Protein AF-A0A933IRF7-F1 (afdb_monomer)

Structure (mmCIF, N/CA/C/O backbone):
data_AF-A0A933IRF7-F1
#
_entry.id   AF-A0A933IRF7-F1
#
loop_
_atom_site.group_PDB
_atom_site.id
_atom_site.type_symbol
_atom_site.label_atom_id
_atom_site.label_alt_id
_atom_site.label_comp_id
_atom_site.label_asym_id
_atom_site.label_entity_id
_atom_site.label_seq_id
_atom_site.pdbx_PDB_ins_code
_atom_site.Cartn_x
_atom_site.Cartn_y
_atom_site.Cartn_z
_atom_site.occupancy
_atom_site.B_iso_or_equiv
_atom_site.auth_seq_id
_atom_site.auth_comp_id
_atom_site.auth_asym_id
_atom_site.auth_atom_id
_atom_site.pdbx_PDB_model_num
ATOM 1 N N . MET A 1 1 ? -14.122 -4.511 31.474 1.00 43.62 1 MET A N 1
ATOM 2 C CA . MET A 1 1 ? -14.070 -3.655 30.274 1.00 43.62 1 MET A CA 1
ATOM 3 C C . MET A 1 1 ? -13.936 -4.598 29.098 1.00 43.62 1 MET A C 1
ATOM 5 O O . MET A 1 1 ? -12.904 -5.241 28.973 1.00 43.62 1 MET A O 1
ATOM 9 N N . THR A 1 2 ? -15.027 -4.830 28.376 1.00 55.56 2 THR A N 1
ATOM 10 C CA . THR A 1 2 ? -15.056 -5.696 27.192 1.00 55.56 2 THR A CA 1
ATOM 11 C C . THR A 1 2 ? -14.730 -4.839 25.985 1.00 55.56 2 THR A C 1
ATOM 13 O O . THR A 1 2 ? -15.287 -3.754 25.856 1.00 55.56 2 THR A O 1
ATOM 16 N N . VAL A 1 3 ? -13.803 -5.293 25.151 1.00 59.09 3 VAL A N 1
ATOM 17 C CA . VAL A 1 3 ? -13.481 -4.604 23.903 1.00 59.09 3 VAL A CA 1
ATOM 18 C C . VAL A 1 3 ? -14.556 -4.977 22.880 1.00 59.09 3 VAL A C 1
ATOM 20 O O . VAL A 1 3 ? -14.909 -6.154 22.777 1.00 59.09 3 VAL A O 1
ATOM 23 N N . ASP A 1 4 ? -15.135 -3.981 22.210 1.00 60.72 4 ASP A N 1
ATOM 24 C CA . ASP A 1 4 ? -16.190 -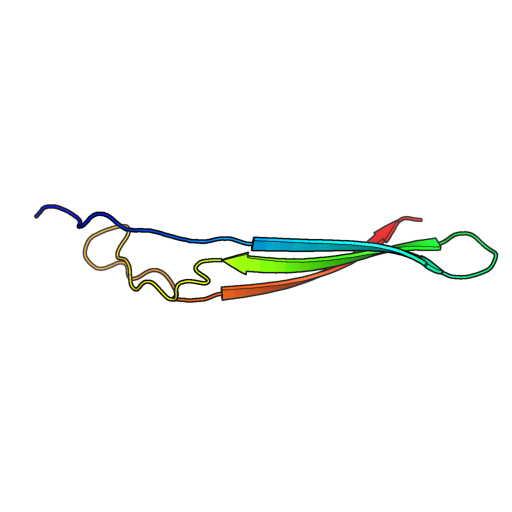4.178 21.212 1.00 60.72 4 ASP A CA 1
ATOM 25 C C . ASP A 1 4 ? -15.663 -4.960 19.997 1.00 60.72 4 ASP A C 1
ATOM 27 O O . ASP A 1 4 ? -14.480 -4.912 19.665 1.00 60.72 4 ASP A O 1
ATOM 31 N N . GLY A 1 5 ? -16.527 -5.725 19.333 1.00 63.69 5 GLY A N 1
ATOM 32 C CA . GLY A 1 5 ? -16.138 -6.429 18.112 1.00 63.69 5 GLY A CA 1
ATOM 33 C C . GLY A 1 5 ? -15.863 -5.428 16.990 1.00 63.69 5 GLY A C 1
ATOM 34 O O . GLY A 1 5 ? -16.691 -4.565 16.719 1.00 63.69 5 GLY A O 1
ATOM 35 N N . 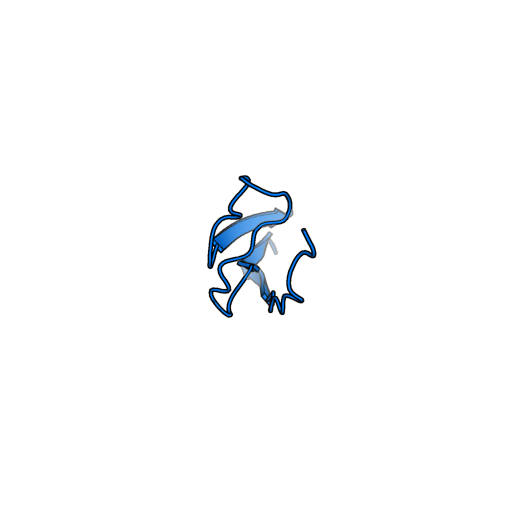TYR A 1 6 ? -14.725 -5.554 16.314 1.00 67.75 6 TYR A N 1
ATOM 36 C CA . TYR A 1 6 ? -14.348 -4.682 15.204 1.00 67.75 6 TYR A CA 1
ATOM 37 C C . TYR A 1 6 ? -14.329 -5.435 13.881 1.00 67.75 6 TYR A C 1
ATOM 39 O O . TYR A 1 6 ? -14.027 -6.627 13.821 1.00 67.75 6 TYR A O 1
ATOM 47 N N . PHE A 1 7 ? -14.634 -4.717 12.805 1.00 69.12 7 PHE A N 1
ATOM 48 C CA . PHE A 1 7 ? -14.598 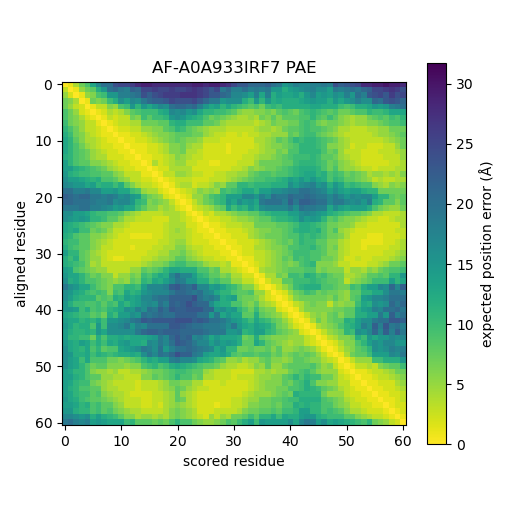-5.241 11.449 1.00 69.12 7 PHE A CA 1
ATOM 49 C C . PHE A 1 7 ? -13.656 -4.384 10.612 1.00 69.12 7 PHE A C 1
ATOM 51 O O . PHE A 1 7 ? -13.936 -3.217 10.350 1.00 69.12 7 PHE A O 1
ATOM 58 N N . LEU A 1 8 ? -12.528 -4.966 10.209 1.00 77.38 8 LEU A N 1
ATOM 59 C CA . LEU A 1 8 ? -11.550 -4.309 9.349 1.00 77.38 8 LEU A CA 1
ATOM 60 C C . LEU A 1 8 ? -11.590 -4.929 7.956 1.00 77.38 8 LEU A C 1
ATOM 62 O O . LEU A 1 8 ? -11.504 -6.148 7.801 1.00 77.38 8 LEU A O 1
ATOM 66 N N . VAL A 1 9 ? -11.652 -4.069 6.941 1.00 81.38 9 VAL A N 1
ATOM 67 C CA . VAL A 1 9 ? -11.424 -4.460 5.548 1.00 81.38 9 VAL A CA 1
ATOM 68 C C . VAL A 1 9 ? -10.047 -3.979 5.131 1.00 81.38 9 VAL A C 1
ATOM 70 O O . VAL A 1 9 ? -9.764 -2.783 5.155 1.00 81.38 9 VAL A O 1
ATOM 73 N N . ASN A 1 10 ? -9.211 -4.921 4.709 1.00 87.88 10 ASN A N 1
ATOM 74 C CA . ASN A 1 10 ? -7.892 -4.649 4.156 1.00 87.88 10 ASN A CA 1
ATOM 75 C C . ASN A 1 10 ? -7.879 -5.074 2.688 1.00 87.88 10 ASN A C 1
ATOM 77 O O . ASN A 1 10 ? -8.481 -6.084 2.319 1.00 87.88 10 ASN A O 1
ATOM 81 N N . GLY A 1 11 ? -7.191 -4.309 1.851 1.00 89.00 11 GLY A N 1
ATOM 82 C CA . GLY A 1 11 ? -7.100 -4.557 0.420 1.00 89.00 11 GLY A CA 1
ATOM 83 C C . GLY A 1 11 ? -5.693 -4.294 -0.081 1.00 89.00 11 GLY A C 1
ATOM 84 O O . GLY A 1 11 ? -5.059 -3.322 0.310 1.00 89.00 11 GLY A O 1
ATOM 85 N N . LYS A 1 12 ? -5.194 -5.150 -0.969 1.00 92.50 12 LYS A N 1
ATOM 86 C CA . LYS A 1 12 ? -3.930 -4.927 -1.668 1.00 92.50 12 LYS A CA 1
ATOM 87 C C . LYS A 1 12 ? -4.145 -5.142 -3.157 1.00 92.50 12 LYS A C 1
ATOM 89 O O . LYS A 1 12 ? -4.612 -6.199 -3.568 1.00 92.50 12 LYS A O 1
ATOM 94 N N . LEU A 1 13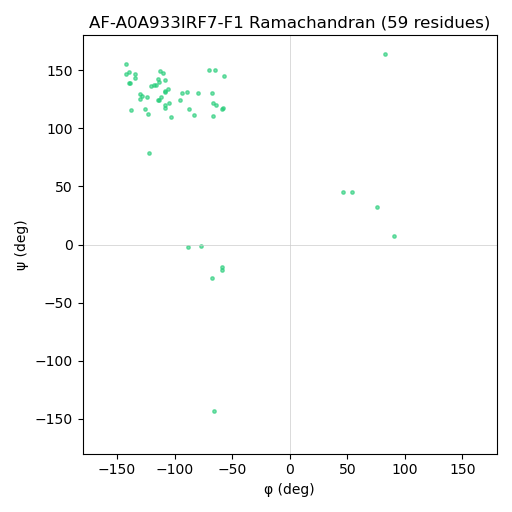 ? -3.787 -4.140 -3.947 1.00 92.31 13 LEU A N 1
ATOM 95 C CA . LEU A 1 13 ? -3.705 -4.202 -5.395 1.00 92.31 13 LEU A CA 1
ATOM 96 C C . LEU A 1 13 ? -2.231 -4.241 -5.788 1.00 92.31 13 LEU A C 1
ATOM 98 O O . LEU A 1 13 ? -1.411 -3.499 -5.251 1.00 92.31 13 LEU A O 1
ATOM 102 N N . SER A 1 14 ? -1.864 -5.135 -6.692 1.00 92.38 14 SER A N 1
ATOM 103 C CA . SER A 1 14 ? -0.493 -5.245 -7.190 1.00 92.38 14 SER A CA 1
ATOM 104 C C . SER A 1 14 ? -0.533 -5.479 -8.685 1.00 92.38 14 SER A C 1
ATOM 106 O O . SER A 1 14 ? -1.411 -6.190 -9.175 1.00 92.38 14 SER A O 1
ATOM 108 N N . TYR A 1 15 ? 0.375 -4.825 -9.394 1.00 92.00 15 TYR A N 1
ATOM 109 C CA . TYR A 1 15 ? 0.457 -4.883 -10.837 1.00 92.00 15 TYR A CA 1
ATOM 110 C C . TYR A 1 15 ? 1.917 -4.991 -11.266 1.00 92.00 15 TYR A C 1
ATOM 112 O O . TYR A 1 15 ? 2.715 -4.078 -11.042 1.00 92.00 15 TYR A O 1
ATOM 120 N N . ASP A 1 16 ? 2.239 -6.121 -11.884 1.00 91.94 16 ASP A N 1
ATOM 121 C CA . ASP A 1 16 ? 3.535 -6.393 -12.484 1.00 91.94 16 ASP A CA 1
ATOM 122 C C . ASP A 1 16 ? 3.500 -6.016 -13.964 1.00 91.94 16 ASP A C 1
ATOM 124 O O . ASP A 1 16 ? 2.601 -6.414 -14.709 1.00 91.94 16 ASP A O 1
ATOM 128 N N . PHE A 1 17 ? 4.493 -5.258 -14.413 1.00 89.56 17 PHE A N 1
ATOM 129 C CA . PHE A 1 17 ? 4.657 -4.935 -15.820 1.00 89.56 17 PHE A CA 1
ATOM 130 C C . PHE A 1 17 ? 6.122 -4.918 -16.217 1.00 89.56 17 PHE A C 1
ATOM 132 O O . PHE A 1 17 ? 7.021 -4.569 -15.452 1.00 89.56 17 PHE A O 1
ATOM 139 N N . VAL A 1 18 ? 6.343 -5.313 -17.464 1.00 90.00 18 VAL A N 1
ATOM 140 C CA . VAL A 1 18 ? 7.667 -5.394 -18.062 1.00 90.00 18 VAL A CA 1
ATOM 141 C C . VAL A 1 18 ? 7.931 -4.105 -18.828 1.00 90.00 18 VAL A C 1
ATOM 143 O O . VAL A 1 18 ? 7.147 -3.730 -19.701 1.00 90.00 18 VAL A O 1
ATOM 146 N N . VAL A 1 19 ? 9.024 -3.416 -18.503 1.00 84.00 19 VAL A N 1
ATOM 147 C CA . VAL A 1 19 ? 9.393 -2.137 -19.119 1.00 84.00 19 VAL A CA 1
ATOM 148 C C . VAL A 1 19 ? 10.680 -2.286 -19.932 1.00 84.00 19 VAL A C 1
ATOM 150 O O . VAL A 1 19 ? 11.730 -2.662 -19.411 1.00 84.00 19 VAL A O 1
ATOM 153 N N . GLY A 1 20 ? 10.599 -1.921 -21.214 1.00 81.69 20 GLY A N 1
ATOM 154 C CA . GLY A 1 20 ? 11.727 -1.852 -22.149 1.00 81.69 20 GLY A CA 1
ATOM 155 C C . GLY A 1 20 ? 12.123 -3.184 -22.800 1.00 81.69 20 GLY A C 1
ATOM 156 O O . GLY A 1 20 ? 11.787 -4.261 -22.314 1.00 81.69 20 GLY A O 1
ATOM 157 N N . ASP A 1 21 ? 12.901 -3.105 -23.887 1.00 75.62 21 ASP A N 1
ATOM 158 C CA . ASP A 1 21 ? 13.387 -4.258 -24.674 1.00 75.62 21 ASP A CA 1
ATOM 159 C C . ASP A 1 21 ? 14.233 -5.267 -23.879 1.00 75.62 21 ASP A C 1
ATOM 161 O O . ASP A 1 21 ? 14.401 -6.411 -24.291 1.00 75.62 21 ASP A O 1
ATOM 165 N N . ARG A 1 22 ? 14.780 -4.853 -22.729 1.00 74.44 22 ARG A N 1
ATOM 166 C CA . ARG A 1 22 ? 15.603 -5.698 -21.849 1.00 74.44 22 ARG A CA 1
ATOM 167 C C . ARG A 1 22 ? 14.808 -6.482 -20.802 1.00 74.44 22 ARG A C 1
ATOM 169 O O . ARG A 1 22 ? 15.416 -7.241 -20.057 1.00 74.44 22 ARG A O 1
ATOM 176 N N . GLY A 1 23 ? 13.486 -6.320 -20.742 1.00 83.31 23 GLY A N 1
ATOM 177 C CA . GLY A 1 23 ? 12.638 -7.133 -19.871 1.00 83.31 23 GLY A CA 1
ATOM 178 C C . GLY A 1 23 ? 12.685 -6.764 -18.383 1.00 83.31 23 GLY A C 1
ATOM 179 O O . GLY A 1 23 ? 12.551 -7.653 -17.544 1.00 83.31 23 GLY A O 1
ATOM 180 N N . LEU A 1 24 ? 12.879 -5.485 -18.031 1.00 86.75 24 LEU A N 1
ATOM 18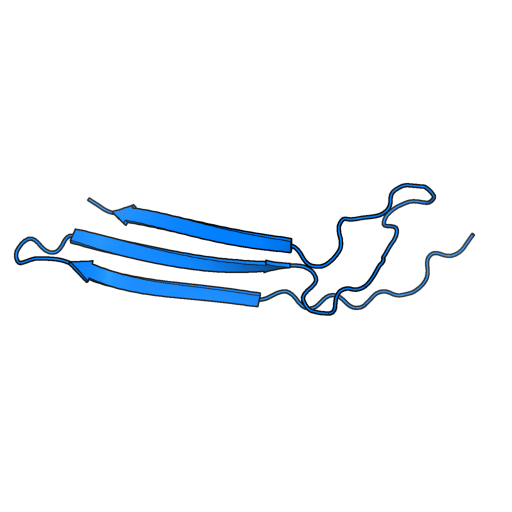1 C CA . LEU A 1 24 ? 12.886 -5.059 -16.625 1.00 86.75 24 LEU A CA 1
ATOM 182 C C . LEU A 1 24 ? 11.503 -5.295 -16.008 1.00 86.75 24 LEU A C 1
ATOM 184 O O . LEU A 1 24 ? 10.522 -4.707 -16.461 1.00 86.75 24 LEU A O 1
ATOM 188 N N . ASN A 1 25 ? 11.428 -6.120 -14.965 1.00 91.19 25 ASN A N 1
ATOM 189 C CA . ASN A 1 25 ? 10.177 -6.384 -14.261 1.00 91.19 25 ASN A CA 1
ATOM 190 C C . ASN A 1 25 ? 9.986 -5.340 -13.161 1.00 91.19 25 ASN A C 1
ATOM 192 O O . ASN A 1 25 ? 10.779 -5.252 -12.219 1.00 91.19 25 ASN A O 1
ATOM 196 N N . VAL A 1 26 ? 8.926 -4.551 -13.289 1.00 91.94 26 VAL A N 1
ATOM 197 C CA . VAL A 1 26 ? 8.530 -3.542 -12.311 1.00 91.94 26 VAL A CA 1
ATOM 198 C C . VAL A 1 26 ? 7.226 -3.987 -11.668 1.00 91.94 26 VAL A C 1
ATOM 200 O O . VAL A 1 26 ? 6.253 -4.282 -12.355 1.00 91.94 26 VAL A O 1
ATOM 203 N N . GLU A 1 27 ? 7.211 -4.024 -10.343 1.00 93.38 27 GLU A N 1
ATOM 204 C CA . GLU A 1 27 ? 6.031 -4.325 -9.540 1.00 93.38 27 GLU A CA 1
ATOM 205 C C . GLU A 1 27 ? 5.576 -3.029 -8.869 1.00 93.38 27 GLU A C 1
ATOM 207 O O . GLU A 1 27 ? 6.328 -2.413 -8.116 1.00 93.38 27 GLU A O 1
ATOM 212 N N . VAL A 1 28 ? 4.350 -2.591 -9.133 1.00 93.56 28 VAL A N 1
ATOM 213 C CA . VAL A 1 28 ? 3.723 -1.492 -8.390 1.00 93.56 28 VAL A CA 1
ATOM 214 C C . VAL A 1 28 ? 2.646 -2.094 -7.512 1.00 93.56 28 VAL A C 1
ATOM 216 O O . VAL A 1 28 ? 1.818 -2.871 -7.986 1.00 93.56 28 VAL A O 1
ATOM 219 N N . PHE A 1 29 ? 2.611 -1.720 -6.239 1.00 93.88 29 PHE A N 1
ATOM 220 C CA . PHE A 1 29 ? 1.551 -2.156 -5.346 1.00 93.88 29 PHE A CA 1
ATOM 221 C C . PHE A 1 29 ? 0.992 -1.013 -4.513 1.00 93.88 29 PHE A C 1
ATOM 223 O O . PHE A 1 29 ? 1.688 -0.082 -4.114 1.00 93.88 29 PHE A O 1
ATOM 230 N N . LEU A 1 30 ? -0.298 -1.122 -4.242 1.00 92.25 30 LEU A N 1
ATOM 231 C CA . LEU A 1 30 ? -1.062 -0.256 -3.371 1.00 92.25 30 LEU A CA 1
ATOM 232 C C . LEU A 1 30 ? -1.745 -1.155 -2.341 1.00 92.25 30 LEU A C 1
ATOM 234 O O . LEU A 1 30 ? -2.558 -2.001 -2.701 1.00 92.25 30 LEU A O 1
ATOM 238 N N . ALA A 1 31 ? -1.413 -0.994 -1.072 1.00 91.31 31 ALA A N 1
ATOM 239 C CA . ALA A 1 31 ? -2.104 -1.622 0.040 1.00 91.31 31 ALA A CA 1
ATOM 240 C C . ALA A 1 31 ? -2.902 -0.565 0.808 1.00 91.31 31 ALA A C 1
ATOM 242 O O . ALA A 1 31 ? -2.457 0.565 0.975 1.00 91.31 31 ALA A O 1
ATOM 243 N N . GLY A 1 32 ? -4.092 -0.931 1.256 1.00 88.19 32 GLY A N 1
ATOM 244 C CA . GLY A 1 32 ? -4.939 -0.148 2.138 1.00 88.19 32 GLY A CA 1
ATOM 245 C C . GLY A 1 32 ? -5.361 -1.017 3.311 1.00 88.19 32 GLY A C 1
ATOM 246 O O . GLY A 1 32 ? -5.862 -2.126 3.116 1.00 88.19 32 GLY A O 1
ATOM 247 N N . GLU A 1 33 ? -5.153 -0.518 4.517 1.00 84.00 33 GLU A N 1
ATOM 248 C CA . GLU A 1 33 ? -5.597 -1.143 5.754 1.00 84.00 33 GLU A CA 1
ATOM 249 C C . GLU A 1 33 ? -6.716 -0.304 6.368 1.00 84.00 33 GLU A C 1
ATOM 251 O O . GLU A 1 33 ? -6.757 0.917 6.208 1.00 84.00 33 GLU A O 1
ATOM 256 N N . ASN A 1 34 ? -7.652 -0.969 7.047 1.00 79.62 34 ASN A N 1
ATOM 257 C CA . ASN A 1 34 ? -8.799 -0.321 7.682 1.00 79.62 34 ASN A CA 1
ATOM 258 C C . ASN A 1 34 ? -9.610 0.562 6.701 1.00 79.62 34 ASN A C 1
ATOM 260 O O . ASN A 1 34 ? -9.992 1.688 7.011 1.00 79.62 34 ASN A O 1
ATOM 264 N N . LEU A 1 35 ? -9.893 0.045 5.497 1.00 73.44 35 LEU A N 1
ATOM 265 C CA . LEU A 1 35 ? -10.663 0.732 4.442 1.00 73.44 35 LEU A CA 1
ATOM 266 C C . LEU A 1 35 ? -12.079 1.128 4.893 1.00 73.44 35 LEU A C 1
ATOM 268 O O . LEU A 1 35 ? -12.687 2.025 4.316 1.00 73.44 35 LEU A O 1
ATOM 272 N N . THR A 1 36 ? -12.604 0.463 5.922 1.00 68.50 36 THR A N 1
ATOM 273 C CA . THR A 1 36 ? -13.878 0.782 6.580 1.00 68.50 36 THR A CA 1
ATOM 274 C C . THR A 1 36 ? -13.788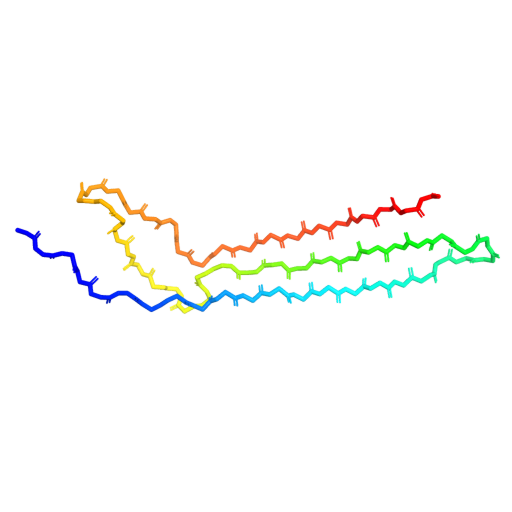 1.975 7.531 1.00 68.50 36 THR A C 1
ATOM 276 O O . THR A 1 36 ? -14.807 2.355 8.103 1.00 68.50 36 THR A O 1
ATOM 279 N N . ASN A 1 37 ? -12.596 2.565 7.690 1.00 65.44 37 ASN A N 1
ATOM 280 C CA . ASN A 1 37 ? -12.283 3.662 8.602 1.00 65.44 37 ASN A CA 1
ATOM 281 C C . ASN A 1 37 ? -12.854 3.423 10.005 1.00 65.44 37 ASN A C 1
ATOM 283 O O . ASN A 1 37 ? -13.522 4.276 10.583 1.00 65.44 37 ASN A O 1
ATOM 287 N N . THR A 1 38 ? -12.677 2.200 10.500 1.00 66.19 38 THR A N 1
ATOM 288 C CA . THR A 1 38 ? -13.205 1.785 11.792 1.00 66.19 38 THR A CA 1
ATOM 289 C C . THR A 1 38 ? -12.239 2.240 12.874 1.00 66.19 38 THR A C 1
ATOM 291 O O . THR A 1 38 ? -11.120 1.735 12.962 1.00 66.19 38 THR A O 1
ATOM 294 N N . ASP A 1 39 ? -12.668 3.201 13.688 1.00 63.69 39 ASP A N 1
ATOM 295 C CA . ASP A 1 39 ? -11.965 3.579 14.909 1.00 63.69 39 ASP A CA 1
ATOM 296 C C . ASP A 1 39 ? -12.043 2.413 15.900 1.00 63.69 39 ASP A C 1
ATOM 298 O O . ASP A 1 39 ? -13.119 2.064 16.390 1.00 63.69 39 ASP A O 1
ATOM 302 N N . TYR A 1 40 ? -10.905 1.766 16.154 1.00 66.25 40 TYR A N 1
ATOM 303 C CA . TYR A 1 40 ? -10.819 0.655 17.093 1.00 66.25 40 TYR A CA 1
ATOM 304 C C . TYR A 1 40 ? -9.612 0.782 18.020 1.00 66.25 40 TYR A C 1
ATOM 306 O O . TYR A 1 40 ? -8.517 1.191 17.627 1.00 66.25 40 TYR A O 1
ATOM 314 N N . GLU A 1 41 ? -9.820 0.375 19.267 1.00 62.19 41 GLU A N 1
ATOM 315 C CA . GLU A 1 41 ? -8.793 0.309 20.294 1.00 62.19 41 GLU A CA 1
ATOM 316 C C . GLU A 1 41 ? -8.365 -1.144 20.491 1.00 62.19 41 GLU A C 1
ATOM 318 O O . GLU A 1 41 ? -9.103 -1.964 21.035 1.00 62.19 41 GLU A O 1
ATOM 323 N N . TYR A 1 42 ? -7.143 -1.475 20.071 1.00 62.06 42 TYR A N 1
ATOM 324 C CA . TYR A 1 42 ? -6.599 -2.823 20.273 1.00 62.06 42 TYR A CA 1
ATOM 325 C C . TYR A 1 42 ? -6.338 -3.119 21.760 1.00 62.06 42 TYR A C 1
ATOM 327 O O . TYR A 1 42 ? -6.418 -4.262 22.207 1.00 62.06 42 TYR A O 1
ATOM 335 N N . LEU A 1 43 ? -6.056 -2.068 22.531 1.00 64.69 43 LEU A N 1
ATOM 336 C CA . LEU A 1 43 ? -5.911 -2.054 23.983 1.00 64.69 43 LEU A CA 1
ATOM 337 C C . LEU A 1 43 ? -6.577 -0.778 24.517 1.00 64.69 43 LEU A C 1
ATOM 339 O O . LEU A 1 43 ? -6.532 0.239 23.824 1.00 64.69 43 LEU A O 1
ATOM 343 N N . PRO A 1 44 ? -7.144 -0.786 25.736 1.00 56.75 44 PRO A N 1
ATOM 344 C CA . PRO A 1 44 ? -7.728 0.417 26.323 1.00 56.75 44 PRO A CA 1
ATOM 345 C C . PRO A 1 44 ? -6.678 1.533 26.417 1.00 56.75 44 PRO A C 1
ATOM 347 O O . PRO A 1 44 ? -5.666 1.379 27.104 1.00 56.75 44 PRO A O 1
ATOM 350 N N . GLY A 1 45 ? -6.919 2.643 25.713 1.00 67.19 45 GLY A N 1
ATOM 351 C CA . GLY A 1 45 ? -6.003 3.780 25.612 1.00 67.19 45 GLY A CA 1
ATOM 352 C C . GLY A 1 45 ? -5.013 3.719 24.443 1.00 67.19 45 GLY A C 1
ATOM 353 O O . GLY A 1 45 ? -4.122 4.566 24.378 1.00 67.19 45 GLY A O 1
ATOM 354 N N . TYR A 1 46 ? -5.145 2.751 23.531 1.00 64.06 46 TYR A N 1
ATOM 355 C CA . TYR A 1 46 ? -4.299 2.618 22.341 1.00 64.06 46 TYR A CA 1
ATOM 356 C C . TYR A 1 46 ? -5.151 2.649 21.059 1.00 64.06 46 TYR A C 1
ATOM 358 O O . TYR A 1 46 ? -5.453 1.594 20.487 1.00 64.06 46 TYR A O 1
ATOM 366 N N . PRO A 1 47 ? -5.570 3.849 20.611 1.00 63.97 47 PRO A N 1
ATOM 367 C CA . PRO A 1 47 ? -6.309 3.994 19.365 1.00 63.97 47 PRO A CA 1
ATOM 368 C C . PRO A 1 47 ? -5.397 3.625 18.194 1.00 63.97 47 PRO A C 1
ATOM 370 O O . PRO A 1 47 ? -4.317 4.199 18.024 1.00 63.97 47 PRO A O 1
ATOM 373 N N . MET A 1 48 ? -5.815 2.636 17.403 1.00 70.62 48 MET A N 1
ATOM 374 C CA . MET A 1 48 ? -5.139 2.335 16.145 1.00 70.62 48 MET A CA 1
ATOM 375 C C . MET A 1 48 ? -5.407 3.461 15.137 1.00 70.62 48 MET A C 1
ATOM 377 O O . MET A 1 48 ? -6.470 4.085 15.184 1.00 70.62 48 MET A O 1
ATOM 381 N N . PRO A 1 49 ? -4.470 3.726 14.209 1.00 64.56 49 PRO A N 1
ATOM 382 C CA . PRO A 1 49 ? -4.743 4.627 13.103 1.00 64.56 49 PRO A CA 1
ATOM 383 C C . PRO A 1 49 ? -5.963 4.136 12.303 1.00 64.56 49 PRO A C 1
ATOM 385 O O . PRO A 1 49 ? -6.183 2.930 12.171 1.00 64.56 49 PRO A O 1
ATOM 388 N N . GLY A 1 50 ? -6.754 5.084 11.789 1.00 72.94 50 GLY A N 1
ATOM 389 C CA . GLY A 1 50 ? -7.904 4.825 10.915 1.00 72.94 50 GLY A CA 1
ATOM 390 C C . GLY A 1 50 ? -7.488 4.232 9.563 1.00 72.94 50 GLY A C 1
ATOM 391 O O . GLY A 1 50 ? -6.551 3.443 9.477 1.00 72.94 50 GLY A O 1
ATOM 392 N N . ALA A 1 51 ? -8.159 4.613 8.477 1.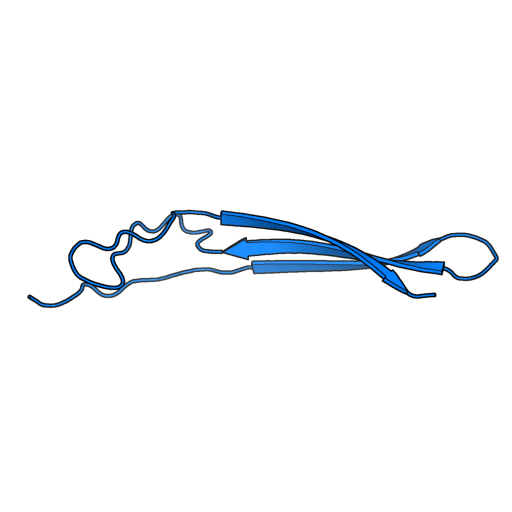00 79.31 51 ALA A N 1
ATOM 393 C CA . ALA A 1 51 ? -7.771 4.145 7.144 1.00 79.31 51 ALA A CA 1
ATOM 394 C C . ALA A 1 51 ? -6.321 4.548 6.797 1.00 79.31 51 ALA A C 1
ATOM 396 O O . ALA A 1 51 ? -6.006 5.734 6.670 1.00 79.31 51 ALA A O 1
ATOM 397 N N . THR A 1 52 ? -5.440 3.564 6.609 1.00 82.75 52 THR A N 1
ATOM 398 C CA . THR A 1 52 ? -4.040 3.768 6.211 1.00 82.75 52 THR A CA 1
ATOM 399 C C . THR A 1 52 ? -3.795 3.217 4.816 1.00 82.75 52 THR A C 1
ATOM 401 O O . THR A 1 52 ? -4.298 2.166 4.433 1.00 82.75 52 THR A O 1
ATOM 404 N N . GLY A 1 53 ? -3.007 3.947 4.028 1.00 85.69 53 GLY A N 1
ATOM 405 C CA . GLY A 1 53 ? -2.610 3.546 2.683 1.00 85.69 53 GLY A CA 1
ATOM 406 C C . GLY A 1 53 ? -1.097 3.446 2.575 1.00 85.69 53 GLY A C 1
ATOM 407 O O . GLY A 1 53 ? -0.377 4.329 3.037 1.00 85.69 53 GLY A O 1
ATOM 408 N N . LEU A 1 54 ? -0.619 2.389 1.931 1.00 91.56 54 LEU A N 1
ATOM 409 C CA . LEU A 1 54 ? 0.780 2.172 1.611 1.00 91.56 54 LEU A CA 1
ATOM 410 C C . LEU A 1 54 ? 0.919 1.969 0.103 1.00 91.56 54 LEU A C 1
ATOM 412 O O . LEU A 1 54 ? 0.271 1.110 -0.486 1.00 91.56 54 LEU A O 1
ATOM 416 N N . VAL A 1 55 ? 1.789 2.748 -0.528 1.00 92.31 55 VAL A N 1
ATOM 417 C CA . VAL A 1 55 ? 2.141 2.588 -1.940 1.00 92.31 55 VAL A CA 1
ATOM 418 C C . VAL A 1 55 ? 3.610 2.215 -2.043 1.00 92.31 55 VAL A C 1
ATOM 420 O O . VAL A 1 55 ? 4.447 2.771 -1.332 1.00 92.31 55 VAL A O 1
ATOM 423 N N . GLY A 1 56 ? 3.922 1.266 -2.915 1.00 92.06 56 GLY A N 1
ATOM 424 C CA . GLY A 1 56 ? 5.279 0.798 -3.124 1.00 92.06 56 GLY A CA 1
ATOM 425 C C . GLY A 1 56 ? 5.566 0.485 -4.582 1.00 92.06 56 GLY A C 1
ATOM 426 O O . GLY A 1 56 ? 4.674 0.189 -5.379 1.00 92.06 56 GLY A O 1
ATOM 427 N N . VAL A 1 57 ? 6.851 0.562 -4.908 1.00 91.81 57 VAL A N 1
ATOM 428 C CA . VAL A 1 57 ? 7.408 0.202 -6.206 1.00 91.81 57 VAL A CA 1
ATOM 429 C C . VAL A 1 57 ? 8.590 -0.728 -5.964 1.00 91.81 57 VAL A C 1
ATOM 431 O O . VAL A 1 57 ? 9.459 -0.437 -5.143 1.00 91.81 57 VAL A O 1
ATOM 434 N N . GLY A 1 58 ? 8.603 -1.857 -6.660 1.00 90.75 58 GLY A N 1
ATOM 435 C CA . GLY A 1 58 ? 9.667 -2.848 -6.650 1.00 90.75 58 GLY A CA 1
ATOM 436 C C . GLY A 1 58 ? 10.273 -2.989 -8.040 1.00 90.75 58 GLY A C 1
ATOM 437 O O . GLY A 1 58 ? 9.556 -3.046 -9.036 1.00 90.75 58 GLY A O 1
ATOM 438 N N . PHE A 1 59 ? 11.599 -3.071 -8.108 1.00 88.81 59 PHE A N 1
ATOM 439 C CA . PHE A 1 59 ? 12.334 -3.341 -9.342 1.00 88.81 59 PHE A CA 1
ATOM 440 C C . PHE A 1 59 ? 13.027 -4.693 -9.203 1.00 88.81 59 PHE A C 1
ATOM 442 O O . PHE A 1 59 ? 13.780 -4.904 -8.251 1.00 88.81 59 PHE A O 1
ATOM 449 N N . LYS A 1 60 ? 12.763 -5.609 -10.134 1.00 82.31 60 LYS A N 1
ATOM 450 C CA . LYS A 1 60 ? 13.416 -6.919 -10.210 1.00 82.31 60 LYS A CA 1
ATOM 451 C C . LYS A 1 60 ? 14.369 -6.896 -11.414 1.00 82.31 60 LYS A C 1
ATOM 453 O O . LYS A 1 60 ? 13.918 -6.681 -12.542 1.00 82.31 60 LYS A O 1
ATOM 458 N N . PHE A 1 61 ? 15.667 -7.048 -11.138 1.00 74.25 61 PHE A N 1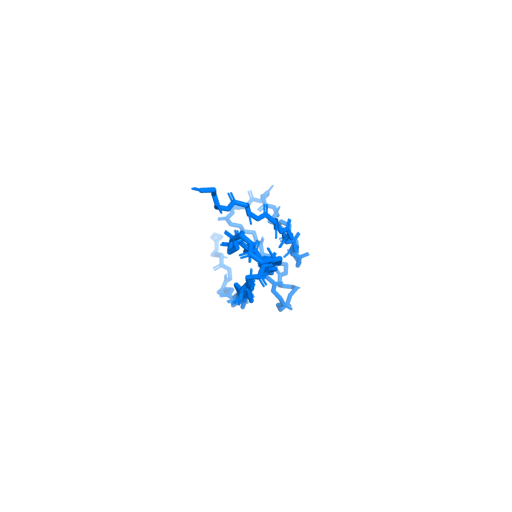
ATOM 459 C CA . PHE A 1 61 ? 16.764 -7.073 -12.117 1.00 74.25 61 PHE A CA 1
ATOM 460 C C . PHE A 1 61 ? 17.194 -8.504 -12.426 1.00 74.25 61 PHE A C 1
ATOM 462 O O . PHE A 1 61 ? 17.177 -9.327 -11.482 1.00 74.25 61 PHE A O 1
#

Nearest PDB structures (foldseek):
  8blw-assembly1_A  TM=9.316E-01  e=5.303E-01  Bacteroides thetaiotaomicron VPI-5482
  8bmx-assembly3_B  TM=8.863E-01  e=6.325E-01  Bacteroides thetaiotaomicron VPI-5482
  8bmx-assembly1_C  TM=7.657E-01  e=5.623E-01  Bacteroides thetaiotaomicron VPI-5482
  1tza-assembly1_B  TM=5.576E-01  e=4.395E+00  Shewanella oneidensis MR-1

Solvent-accessible surface area (backbone atoms only — not comparable to full-atom values): 3848 Å² total; per-res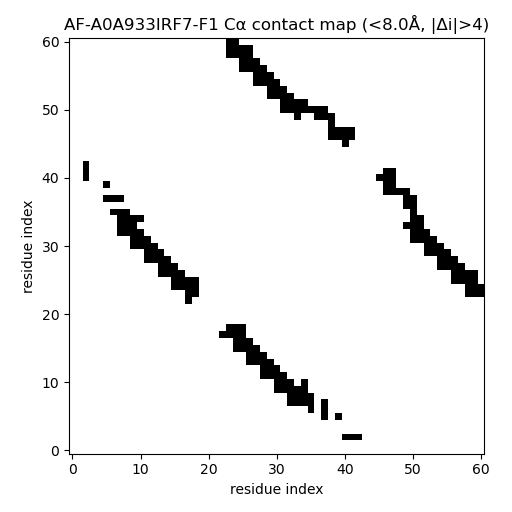idue (Å²): 138,82,79,78,92,81,74,75,44,66,50,74,51,73,49,78,48,72,53,67,98,86,59,40,38,36,36,39,36,42,37,33,39,28,71,66,51,50,82,47,58,88,41,98,94,41,75,48,79,45,62,43,78,48,76,51,77,46,79,53,132

Radius of gyration: 17.56 Å; Cα contacts (8 Å, |Δi|>4): 109; chains: 1; bounding box: 33×12×55 Å

Sequence (61 aa):
MTVDGYFLVNGKLSYDFVVGDRGLNVEVFLAGENLTNTDYEYLPGYPMPGATGLVGVGFKF

pLDDT: mean 78.45, std 12.71, range [43.62, 93.88]

Foldseek 3Di:
DDFDDDDKDKDKDKDWDFDDPVGKIKIKMKIKIQPVQDFGDPDVVRTDGGIDMDIDMDTDD

Secondary structure (DSSP, 8-state):
-PPPP-----EEEEEEEEETTTTEEEEEEEEEE-TT----EEETTEEPPSSEEEEEEEEE-

Mean predicted aligned error: 8.85 Å